Protein AF-A0A3D4CH01-F1 (afdb_monomer_lite)

pLDDT: mean 96.79, std 3.7, range [72.75, 98.69]

Secondary structure (DSSP, 8-state):
----STT--HHHHHHHIIIIITTS-TT-EE--SSS--EEHHHHHHH-TTT-

Structure (mmCIF, N/CA/C/O backbone):
data_AF-A0A3D4CH01-F1
#
_entry.id   AF-A0A3D4CH01-F1
#
loop_
_atom_site.group_PDB
_atom_site.id
_atom_site.type_symbol
_atom_site.label_atom_id
_atom_site.label_alt_id
_atom_site.label_comp_id
_atom_site.label_asym_id
_atom_site.label_entity_id
_atom_site.label_seq_id
_atom_site.pdbx_PDB_ins_code
_atom_site.Cartn_x
_atom_site.Cartn_y
_atom_site.Cartn_z
_atom_site.occupancy
_atom_site.B_iso_or_equiv
_atom_site.auth_seq_id
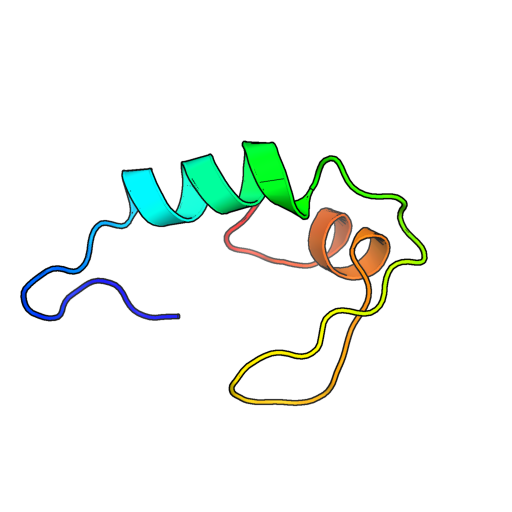_atom_site.auth_comp_id
_atom_site.auth_asym_id
_atom_site.auth_atom_id
_atom_site.pdbx_PDB_model_num
ATOM 1 N N . GLY A 1 1 ? -0.984 -3.758 -6.872 1.00 92.81 1 GLY A N 1
ATOM 2 C CA . GLY A 1 1 ? -1.012 -4.130 -8.305 1.00 92.81 1 GLY A CA 1
ATOM 3 C C . GLY A 1 1 ? 0.357 -4.631 -8.729 1.00 92.81 1 GLY A C 1
ATOM 4 O O . GLY A 1 1 ? 1.280 -4.519 -7.932 1.00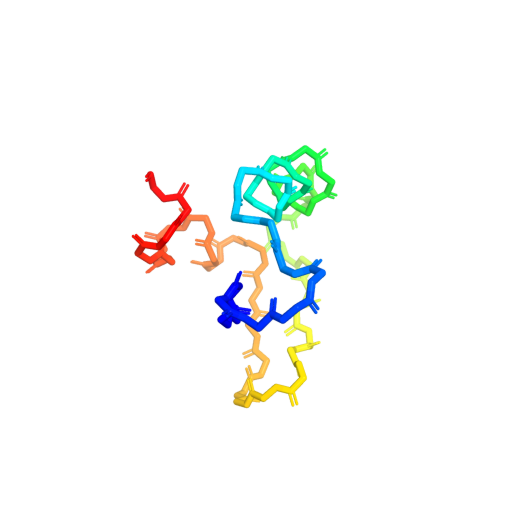 92.81 1 GLY A O 1
ATOM 5 N N . ARG A 1 2 ? 0.493 -5.185 -9.942 1.00 96.06 2 ARG A N 1
ATOM 6 C CA . ARG A 1 2 ? 1.793 -5.640 -10.477 1.00 96.06 2 ARG A CA 1
ATOM 7 C C . ARG A 1 2 ? 2.677 -4.459 -10.908 1.00 96.06 2 ARG A C 1
ATOM 9 O O . ARG A 1 2 ? 2.147 -3.409 -11.258 1.00 96.06 2 ARG A O 1
ATOM 16 N N . THR A 1 3 ? 3.995 -4.640 -10.887 1.00 97.56 3 THR A N 1
ATOM 17 C CA . THR A 1 3 ? 5.006 -3.591 -11.160 1.00 97.56 3 THR A CA 1
ATOM 18 C C . THR A 1 3 ? 6.092 -4.041 -12.141 1.00 97.56 3 THR A C 1
ATOM 20 O O . THR A 1 3 ? 7.149 -3.434 -12.216 1.00 97.56 3 THR A O 1
ATOM 23 N N . ASP A 1 4 ? 5.863 -5.127 -12.864 1.00 97.19 4 ASP A N 1
ATOM 24 C CA . ASP A 1 4 ? 6.816 -5.798 -13.758 1.00 97.19 4 ASP A CA 1
ATOM 25 C C . ASP A 1 4 ? 6.643 -5.425 -15.243 1.00 97.19 4 ASP A C 1
ATOM 27 O O . ASP A 1 4 ? 7.336 -5.951 -16.109 1.00 97.19 4 ASP A O 1
ATOM 31 N N . LEU A 1 5 ? 5.716 -4.517 -15.554 1.00 98.00 5 LEU A N 1
ATOM 32 C CA . LEU A 1 5 ? 5.547 -3.939 -16.888 1.00 98.00 5 LEU A CA 1
ATOM 33 C C . LEU A 1 5 ? 6.457 -2.707 -17.070 1.00 98.00 5 LEU A C 1
ATOM 35 O O . LEU A 1 5 ? 6.879 -2.118 -16.072 1.00 98.00 5 LEU A O 1
ATOM 39 N N . PRO A 1 6 ? 6.743 -2.270 -18.316 1.00 98.31 6 PRO A N 1
ATOM 40 C CA . PRO A 1 6 ? 7.534 -1.064 -18.563 1.00 98.31 6 PRO A CA 1
ATOM 41 C C . PRO A 1 6 ? 7.010 0.153 -17.785 1.00 98.31 6 PRO A C 1
ATOM 43 O O . PRO A 1 6 ? 5.830 0.488 -17.867 1.00 98.31 6 PRO A O 1
ATOM 46 N N . GLY A 1 7 ? 7.894 0.804 -17.023 1.00 96.94 7 GLY A N 1
ATOM 47 C CA . GLY A 1 7 ? 7.557 1.933 -16.143 1.00 96.94 7 GLY A CA 1
ATOM 48 C C . GLY A 1 7 ? 7.071 1.550 -14.737 1.00 96.94 7 GLY A C 1
ATOM 49 O O . GLY A 1 7 ? 6.826 2.439 -13.925 1.00 96.94 7 GLY A O 1
ATOM 50 N N . GLY A 1 8 ? 6.937 0.258 -14.426 1.00 97.62 8 GLY A N 1
ATOM 51 C 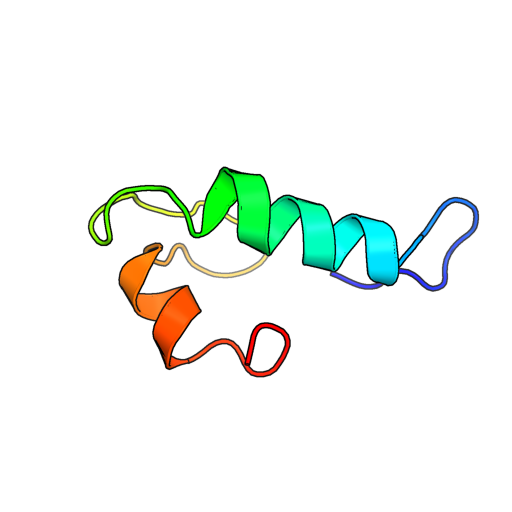CA . GLY A 1 8 ? 6.640 -0.218 -13.078 1.00 97.62 8 GLY A CA 1
ATOM 52 C C . GLY A 1 8 ? 7.850 -0.140 -12.139 1.00 97.62 8 GLY A C 1
ATOM 53 O O . GLY A 1 8 ? 8.971 -0.458 -12.525 1.00 97.62 8 GLY A O 1
ATOM 54 N N . ASP A 1 9 ? 7.610 0.269 -10.891 1.00 98.12 9 ASP A N 1
ATOM 55 C CA . ASP A 1 9 ? 8.631 0.391 -9.844 1.00 98.12 9 ASP A CA 1
ATOM 56 C C . ASP A 1 9 ? 8.027 -0.003 -8.486 1.00 98.12 9 ASP A C 1
ATOM 58 O O . ASP A 1 9 ? 7.182 0.701 -7.921 1.00 98.12 9 ASP A O 1
ATOM 62 N N . TYR A 1 10 ? 8.440 -1.168 -7.978 1.00 97.00 10 TYR A N 1
ATOM 63 C CA . TYR A 1 10 ? 7.948 -1.714 -6.713 1.00 97.00 10 TYR A CA 1
ATOM 64 C C . TYR A 1 10 ? 8.378 -0.887 -5.490 1.00 97.00 10 TYR A C 1
ATOM 66 O O . TYR A 1 10 ? 7.494 -0.497 -4.720 1.00 97.00 10 TYR A O 1
ATOM 74 N N . PRO A 1 11 ? 9.676 -0.561 -5.297 1.00 96.88 11 PRO A N 1
ATOM 75 C CA . PRO A 1 11 ? 10.103 0.354 -4.238 1.00 96.88 11 PRO A CA 1
ATOM 76 C C . PRO A 1 11 ? 9.308 1.662 -4.197 1.00 96.88 11 PRO A C 1
ATOM 78 O O . PRO A 1 11 ? 8.834 2.061 -3.126 1.00 96.88 11 PRO A O 1
ATOM 81 N N . THR A 1 12 ? 9.107 2.302 -5.352 1.00 97.69 12 THR A N 1
ATOM 82 C CA . THR A 1 12 ? 8.348 3.555 -5.437 1.00 97.69 12 THR A CA 1
ATOM 83 C C . THR A 1 12 ? 6.882 3.350 -5.062 1.00 97.69 12 THR A C 1
ATOM 85 O O . THR A 1 12 ? 6.332 4.156 -4.302 1.00 97.69 12 THR A O 1
ATOM 88 N N . LEU A 1 13 ? 6.243 2.273 -5.535 1.00 97.56 13 LEU A N 1
ATOM 89 C CA . LEU A 1 13 ? 4.854 1.952 -5.194 1.00 97.56 13 LEU A CA 1
ATOM 90 C C . LEU A 1 13 ? 4.673 1.765 -3.681 1.00 97.56 13 LEU A C 1
ATOM 92 O O . LEU A 1 13 ? 3.832 2.434 -3.077 1.00 97.56 13 LEU A O 1
ATOM 96 N N . ILE A 1 14 ? 5.476 0.898 -3.059 1.00 97.19 14 ILE A N 1
ATOM 97 C CA . ILE A 1 14 ? 5.357 0.593 -1.625 1.00 97.19 14 ILE A CA 1
ATOM 98 C C . ILE A 1 14 ? 5.662 1.824 -0.770 1.00 97.19 14 ILE A C 1
ATOM 100 O O . ILE A 1 14 ? 4.923 2.115 0.173 1.00 97.19 14 ILE A O 1
ATOM 104 N N . THR A 1 15 ? 6.701 2.588 -1.121 1.00 97.31 15 THR A N 1
ATOM 105 C CA . THR A 1 15 ? 7.072 3.811 -0.391 1.00 97.31 15 THR A CA 1
ATOM 106 C C . THR A 1 15 ? 5.931 4.824 -0.393 1.00 97.31 15 THR A C 1
ATOM 108 O O . THR A 1 15 ? 5.557 5.338 0.662 1.00 97.31 15 THR A O 1
ATOM 111 N N . ASN A 1 16 ? 5.317 5.068 -1.554 1.00 97.88 16 ASN A N 1
ATOM 112 C CA . ASN A 1 16 ? 4.201 6.006 -1.653 1.00 97.88 16 ASN A CA 1
ATOM 113 C C . ASN A 1 16 ? 2.958 5.519 -0.898 1.00 97.88 16 ASN A C 1
ATOM 115 O O . ASN A 1 16 ? 2.304 6.336 -0.253 1.00 97.88 16 ASN A O 1
ATOM 119 N N . ILE A 1 17 ? 2.646 4.218 -0.920 1.00 97.69 17 ILE A N 1
ATOM 120 C CA . ILE A 1 17 ? 1.527 3.678 -0.133 1.00 97.69 17 ILE A CA 1
ATOM 121 C C . ILE A 1 17 ? 1.760 3.934 1.363 1.00 97.69 17 ILE A C 1
ATOM 123 O O . ILE A 1 17 ? 0.882 4.485 2.029 1.00 97.69 17 ILE A O 1
ATOM 127 N N . LYS A 1 18 ? 2.954 3.615 1.886 1.00 96.88 18 LYS A N 1
ATOM 128 C CA . LYS A 1 18 ? 3.279 3.798 3.312 1.00 96.88 18 LYS A CA 1
ATOM 129 C C . LYS A 1 18 ? 3.268 5.271 3.735 1.00 96.88 18 LYS A C 1
ATOM 131 O O . LYS A 1 18 ? 2.761 5.586 4.805 1.00 96.88 18 LYS A O 1
ATOM 136 N N . GLN A 1 19 ? 3.791 6.171 2.902 1.00 98.00 19 GLN A N 1
ATOM 137 C CA . GLN A 1 19 ? 3.933 7.591 3.251 1.00 98.00 19 GLN A CA 1
ATOM 138 C C . GLN A 1 19 ? 2.673 8.431 3.008 1.00 98.00 19 GLN A C 1
ATOM 140 O O . GLN A 1 19 ? 2.491 9.453 3.669 1.00 98.00 19 GLN A O 1
ATOM 145 N N . LYS A 1 20 ? 1.817 8.040 2.056 1.00 97.94 20 LYS A N 1
ATOM 146 C CA . LYS A 1 20 ? 0.656 8.849 1.644 1.00 97.94 20 LYS A CA 1
ATOM 147 C C . LYS A 1 20 ? -0.683 8.249 2.042 1.00 97.94 20 LYS A C 1
ATOM 149 O O . LYS A 1 20 ? -1.592 9.003 2.358 1.00 97.94 20 LYS A O 1
ATOM 154 N N . LEU A 1 21 ? -0.824 6.924 1.977 1.00 97.81 21 LEU A N 1
ATOM 155 C CA . LEU A 1 21 ? -2.106 6.261 2.234 1.00 97.81 21 LEU A CA 1
ATOM 156 C C . LEU A 1 21 ? -2.18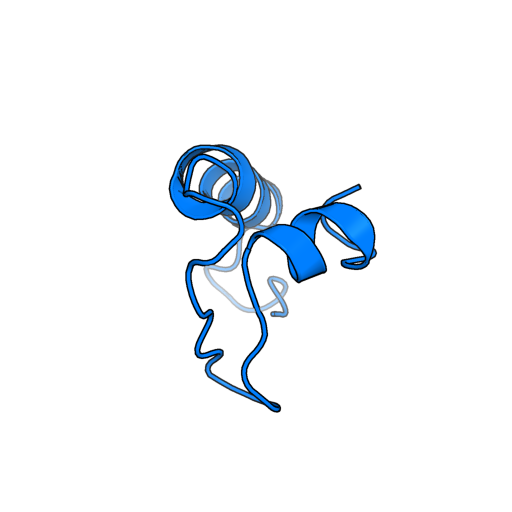2 5.741 3.665 1.00 97.81 21 LEU A C 1
ATOM 158 O O . LEU A 1 21 ? -3.146 6.021 4.364 1.00 97.81 21 LEU A O 1
ATOM 162 N N . LEU A 1 22 ? -1.148 5.044 4.147 1.00 97.06 22 LEU A N 1
ATOM 163 C CA . LEU A 1 22 ? -1.170 4.486 5.507 1.00 97.06 22 LEU A CA 1
ATOM 164 C C . LEU A 1 22 ? -1.022 5.549 6.612 1.00 97.06 22 LEU A C 1
ATOM 166 O O . LEU A 1 22 ? -1.124 5.225 7.793 1.00 97.06 22 LEU A O 1
ATOM 170 N N . THR A 1 23 ? -0.821 6.813 6.244 1.00 97.62 23 THR A N 1
ATOM 171 C CA . THR A 1 23 ? -0.867 7.967 7.152 1.00 97.62 23 THR A CA 1
ATOM 172 C C . THR A 1 23 ? -2.283 8.502 7.370 1.00 97.62 23 THR A C 1
ATOM 174 O O . THR A 1 23 ? -2.491 9.316 8.268 1.00 97.62 23 THR A O 1
ATOM 177 N N . LEU A 1 24 ? -3.261 8.040 6.586 1.00 98.44 24 LEU A N 1
ATOM 178 C CA . LEU A 1 24 ? -4.661 8.427 6.720 1.00 98.44 24 LEU A CA 1
ATOM 179 C C . LEU A 1 24 ? -5.333 7.738 7.928 1.00 98.44 24 LEU A C 1
ATOM 181 O O . LEU A 1 24 ? -4.843 6.700 8.403 1.00 98.44 24 LEU A O 1
ATOM 185 N N . PRO A 1 25 ? -6.456 8.302 8.422 1.00 98.62 25 PRO A N 1
ATOM 186 C CA . PRO A 1 25 ? -7.288 7.675 9.445 1.00 98.62 25 PRO A CA 1
ATOM 187 C C . PRO A 1 25 ? -7.766 6.276 9.042 1.00 98.62 25 PRO A C 1
ATOM 189 O O . PRO A 1 25 ? -7.978 5.988 7.867 1.00 98.62 25 PRO A O 1
ATOM 192 N N . ASP A 1 26 ? -7.944 5.395 10.025 1.00 98.56 26 ASP A N 1
ATOM 193 C CA . ASP A 1 26 ? -8.253 3.981 9.783 1.00 98.56 26 ASP A CA 1
ATOM 194 C C . ASP A 1 26 ? -9.643 3.737 9.166 1.00 98.56 26 ASP A C 1
ATOM 196 O O . ASP A 1 26 ? -9.855 2.691 8.548 1.00 98.56 26 ASP A O 1
ATOM 200 N N . ASP A 1 27 ? -10.570 4.681 9.324 1.00 98.50 27 ASP A N 1
ATOM 201 C CA . ASP A 1 27 ? -11.942 4.646 8.808 1.00 98.50 27 ASP A CA 1
ATOM 202 C C . ASP A 1 27 ? -12.074 5.177 7.372 1.00 98.50 27 ASP A C 1
ATOM 204 O O . ASP A 1 27 ? -13.152 5.083 6.787 1.00 98.50 27 ASP A O 1
ATOM 208 N N . TYR A 1 28 ? -10.989 5.679 6.771 1.00 98.62 28 TYR A N 1
ATOM 209 C CA . TYR A 1 28 ? -10.994 6.059 5.361 1.00 98.62 28 TYR A CA 1
ATOM 21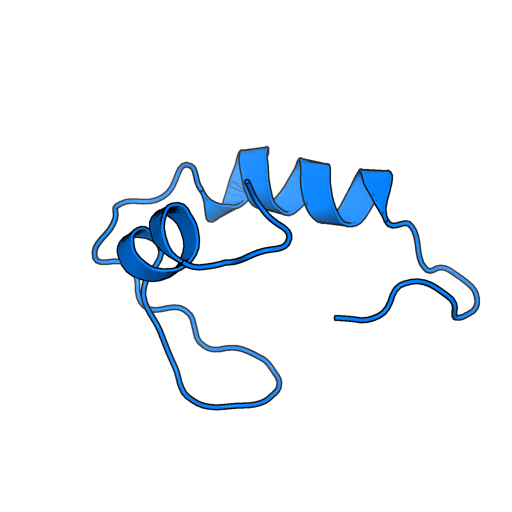0 C C . TYR A 1 28 ? -11.262 4.845 4.476 1.00 98.62 28 TYR A C 1
ATOM 212 O O . TYR A 1 28 ? -10.530 3.851 4.526 1.00 98.62 28 TYR A O 1
ATOM 220 N N . GLU A 1 29 ? -12.284 4.962 3.629 1.00 98.56 29 GLU A N 1
ATOM 221 C CA . GLU A 1 29 ? -12.634 3.941 2.652 1.00 98.56 29 GLU A CA 1
ATOM 222 C C . GLU A 1 29 ? -11.660 3.968 1.465 1.00 98.56 29 GLU A C 1
ATOM 224 O O . GLU A 1 29 ? -11.303 5.021 0.928 1.00 98.56 29 GLU A O 1
ATOM 229 N N . VAL A 1 30 ? -11.210 2.785 1.061 1.00 98.31 30 VAL A N 1
ATOM 230 C CA . VAL A 1 30 ? -10.311 2.566 -0.069 1.00 98.31 30 VAL A CA 1
ATOM 231 C C . VAL A 1 30 ? -11.132 1.970 -1.203 1.00 98.31 30 VAL A C 1
ATOM 233 O O . VAL A 1 30 ? -11.643 0.858 -1.088 1.00 98.31 30 VAL A O 1
ATOM 236 N N . PHE A 1 31 ? -11.217 2.688 -2.321 1.00 98.19 31 PHE A N 1
ATOM 237 C CA . PHE A 1 31 ? -11.839 2.209 -3.556 1.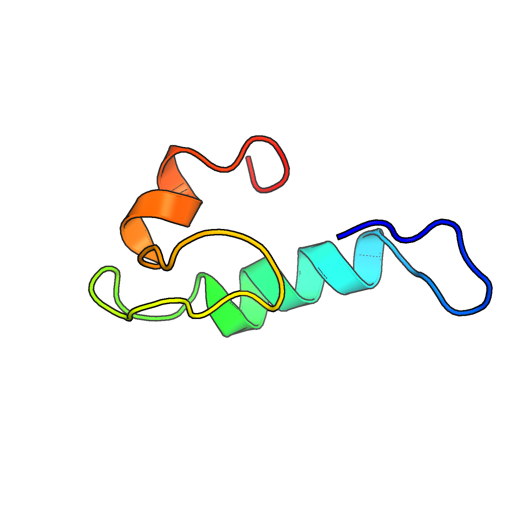00 98.19 31 PHE A CA 1
ATOM 238 C C . PHE A 1 31 ? -10.748 1.777 -4.547 1.00 98.19 31 PHE A C 1
ATOM 240 O O . PHE A 1 31 ? -10.154 2.632 -5.212 1.00 98.19 31 PHE A O 1
ATOM 247 N N . PRO A 1 32 ? -10.413 0.476 -4.633 1.00 97.25 32 PRO A N 1
ATOM 248 C CA . PRO A 1 32 ? -9.362 0.009 -5.525 1.00 97.25 32 PRO A CA 1
ATOM 249 C C . PRO A 1 32 ? -9.845 -0.031 -6.979 1.00 97.25 32 PRO A C 1
ATOM 251 O O . PRO A 1 32 ? -11.034 -0.128 -7.265 1.00 97.25 32 PRO A O 1
ATOM 254 N N . GLY A 1 33 ? -8.902 -0.047 -7.924 1.00 96.69 33 GLY A N 1
ATOM 255 C CA . GLY A 1 33 ? -9.241 -0.243 -9.338 1.00 96.69 33 GLY A CA 1
ATOM 256 C C . GLY A 1 33 ? -9.794 -1.641 -9.663 1.00 96.69 33 GLY A C 1
ATOM 257 O O . GLY A 1 33 ? -10.402 -1.813 -10.712 1.00 96.69 33 GLY A O 1
ATOM 258 N N . HIS A 1 34 ? -9.566 -2.637 -8.797 1.00 95.50 34 HIS A N 1
ATOM 259 C CA . HIS A 1 34 ? -10.070 -4.008 -8.936 1.00 95.50 34 HIS A CA 1
ATOM 260 C C . HIS A 1 34 ? -10.423 -4.583 -7.558 1.00 95.50 34 HIS A C 1
ATOM 262 O O . HIS A 1 34 ? -9.656 -4.402 -6.613 1.00 95.50 34 HIS A O 1
ATOM 268 N N . GLY A 1 35 ? -11.514 -5.349 -7.480 1.00 94.56 35 GLY A N 1
ATOM 269 C CA . GLY A 1 35 ? -11.989 -5.966 -6.237 1.00 94.56 35 GLY A CA 1
ATOM 270 C C . GLY A 1 35 ? -12.939 -5.071 -5.424 1.00 94.56 35 GLY A C 1
ATOM 271 O O . GLY A 1 35 ? -13.317 -3.998 -5.894 1.00 94.56 35 GLY A O 1
ATOM 272 N N . PRO A 1 36 ? -13.375 -5.534 -4.238 1.00 97.50 36 PRO A N 1
ATOM 273 C CA . PRO A 1 36 ? -14.264 -4.778 -3.354 1.00 97.50 36 PRO A CA 1
ATOM 274 C C . PRO A 1 36 ? -13.539 -3.622 -2.646 1.00 97.50 36 PRO A C 1
ATOM 276 O O . PRO A 1 36 ? -12.312 -3.634 -2.541 1.00 97.50 36 PRO A O 1
ATOM 279 N N . SER A 1 37 ? -14.297 -2.645 -2.130 1.00 98.31 37 SER A N 1
ATOM 280 C CA . SER A 1 37 ? -13.742 -1.603 -1.258 1.00 98.31 37 SER A CA 1
ATOM 281 C C . SER A 1 37 ? -13.301 -2.168 0.097 1.00 98.31 37 SER A C 1
ATOM 283 O O . SER A 1 37 ? -13.799 -3.198 0.562 1.00 98.31 37 SER A O 1
ATOM 285 N N . THR A 1 38 ? -12.335 -1.493 0.718 1.00 98.19 38 THR A N 1
ATOM 286 C CA . THR A 1 38 ? -11.810 -1.802 2.060 1.00 98.19 38 THR A CA 1
ATOM 287 C C . THR A 1 38 ? -11.624 -0.509 2.860 1.00 98.19 38 THR A C 1
ATOM 289 O O . THR A 1 38 ? -12.123 0.541 2.463 1.00 98.19 38 THR A O 1
ATOM 292 N N . THR A 1 39 ? -10.916 -0.552 3.993 1.00 98.69 39 THR A N 1
ATOM 293 C CA . THR A 1 39 ? -10.505 0.652 4.732 1.00 98.69 39 THR A CA 1
ATOM 294 C C . THR A 1 39 ? -9.001 0.674 4.975 1.00 98.69 39 THR A C 1
ATOM 296 O O . THR A 1 39 ? -8.348 -0.372 4.996 1.00 98.69 39 THR A O 1
ATOM 299 N N . ILE A 1 40 ? -8.438 1.857 5.232 1.00 98.50 40 ILE A N 1
ATOM 300 C CA . ILE A 1 40 ? -7.015 2.006 5.576 1.00 98.50 40 ILE A CA 1
ATOM 301 C C . ILE A 1 40 ? -6.632 1.132 6.778 1.00 98.50 40 ILE A C 1
ATOM 303 O O . ILE A 1 40 ? -5.599 0.459 6.749 1.00 98.50 40 ILE A O 1
ATOM 307 N N . GLY A 1 41 ? -7.477 1.080 7.813 1.00 98.38 41 GLY A N 1
ATOM 308 C CA . GLY A 1 41 ? -7.242 0.234 8.983 1.00 98.38 41 GLY A CA 1
ATOM 309 C C . GLY A 1 41 ? -7.238 -1.263 8.654 1.00 98.38 41 GLY A C 1
ATOM 310 O O . GLY A 1 41 ? -6.450 -2.019 9.231 1.00 98.38 41 GLY A O 1
ATOM 311 N N . PHE A 1 42 ? -8.082 -1.699 7.713 1.00 98.31 42 PHE A N 1
ATOM 312 C CA . PHE A 1 42 ? -8.083 -3.079 7.227 1.00 98.31 42 PHE A CA 1
ATOM 313 C C . PHE A 1 42 ? -6.790 -3.403 6.468 1.00 98.31 42 PHE A C 1
ATOM 315 O O . PHE A 1 42 ? -6.150 -4.414 6.768 1.00 98.31 42 PHE A O 1
ATOM 322 N N . GLU A 1 43 ? -6.365 -2.529 5.552 1.00 98.19 43 GLU A N 1
ATOM 323 C CA . GLU A 1 43 ? -5.146 -2.721 4.756 1.00 98.19 43 GLU A CA 1
ATOM 324 C C . GLU A 1 43 ? -3.884 -2.775 5.629 1.00 98.19 43 GLU A C 1
ATOM 326 O O . GLU A 1 43 ? -3.057 -3.666 5.444 1.00 98.19 43 GLU A O 1
ATOM 331 N N . LYS A 1 44 ? -3.760 -1.902 6.642 1.00 97.12 44 LYS A N 1
ATOM 332 C CA . LYS A 1 44 ? -2.626 -1.915 7.591 1.00 97.12 44 LYS A CA 1
ATOM 333 C C . LYS A 1 44 ? -2.437 -3.267 8.285 1.00 97.12 44 LYS A C 1
ATOM 335 O O . LYS A 1 44 ? -1.311 -3.638 8.596 1.00 97.12 44 LYS A O 1
ATOM 340 N N . LYS A 1 45 ? -3.536 -3.967 8.578 1.00 97.19 45 LYS A N 1
ATOM 341 C CA . LYS A 1 45 ? -3.529 -5.210 9.366 1.00 97.19 45 LYS A CA 1
ATOM 342 C C . LYS A 1 45 ? -3.437 -6.467 8.509 1.00 97.19 45 LYS A C 1
ATOM 344 O O . LYS A 1 45 ? -2.909 -7.467 8.980 1.00 97.19 45 LYS A O 1
ATOM 349 N N . ASN A 1 46 ? -3.984 -6.432 7.295 1.00 97.12 46 ASN A N 1
ATOM 350 C CA . ASN A 1 46 ? -4.240 -7.645 6.517 1.00 97.12 46 ASN A CA 1
ATOM 351 C C . ASN A 1 46 ? -3.513 -7.684 5.170 1.00 97.12 46 ASN A C 1
ATOM 353 O O . ASN A 1 46 ? -3.443 -8.755 4.571 1.00 97.12 46 ASN A O 1
ATOM 357 N N . ASN A 1 47 ? -2.993 -6.561 4.663 1.00 96.56 47 ASN A N 1
ATOM 358 C CA . ASN A 1 47 ? -2.382 -6.544 3.339 1.00 96.56 47 ASN A CA 1
ATOM 359 C C . ASN A 1 47 ? -0.992 -7.212 3.368 1.00 96.56 47 ASN A C 1
ATOM 361 O O . ASN A 1 47 ? -0.060 -6.641 3.937 1.00 96.56 47 ASN A O 1
ATOM 365 N N . PRO A 1 48 ? -0.798 -8.370 2.708 1.00 95.25 48 PRO A N 1
ATOM 366 C CA . PRO A 1 48 ? 0.437 -9.150 2.816 1.00 95.25 48 PRO A CA 1
ATOM 367 C C . PRO A 1 48 ? 1.646 -8.488 2.139 1.00 95.25 48 PRO A C 1
ATOM 369 O O . PRO A 1 48 ? 2.767 -8.954 2.309 1.00 95.25 48 PRO A O 1
ATOM 372 N N . PHE A 1 49 ? 1.434 -7.422 1.362 1.00 94.06 49 PHE A N 1
ATOM 373 C CA . PHE A 1 49 ? 2.494 -6.694 0.662 1.00 94.06 49 PHE A CA 1
ATOM 374 C C . PHE A 1 49 ? 2.960 -5.440 1.413 1.00 94.06 49 PHE A C 1
ATOM 376 O O . PHE A 1 49 ? 3.940 -4.815 1.007 1.00 94.06 49 PHE A O 1
ATOM 383 N N . LEU A 1 50 ? 2.237 -5.030 2.462 1.00 91.19 50 LEU A N 1
ATOM 384 C CA . LEU A 1 50 ? 2.508 -3.790 3.200 1.00 91.19 50 LEU A CA 1
ATOM 385 C C . LEU A 1 50 ? 3.150 -4.020 4.573 1.00 91.19 50 LEU A C 1
ATOM 387 O O . LEU A 1 50 ? 3.635 -3.045 5.160 1.00 91.19 50 LEU A O 1
ATOM 391 N N . ILE A 1 51 ? 3.183 -5.274 5.034 1.00 72.75 51 ILE A N 1
ATOM 392 C CA . ILE A 1 51 ? 3.839 -5.722 6.272 1.00 72.75 51 ILE A CA 1
ATOM 393 C C . ILE A 1 51 ? 5.359 -5.640 6.101 1.00 72.75 51 ILE A C 1
ATOM 395 O O . ILE A 1 51 ? 5.876 -6.167 5.092 1.00 72.75 51 ILE A O 1
#

Foldseek 3Di:
DDQPDPPRDLVVVLVCCVPPPLVDDQADWADDPDDDIDTSVCCCVPVPSND

Sequence (51 aa):
GRTDLPGGDYPTLITNIKQKLLTLPDDYEVFPGHGPSTTIGFEKKNNPFLI

Radius of gyration: 11.48 Å; chains: 1; bounding box: 24×18×28 Å